Protein AF-A0A9N7P058-F1 (afdb_monomer)

Solvent-accessible surface area (backbone atoms only — not comparable to full-atom values): 6011 Å² total; per-residue (Å²): 126,80,41,84,70,47,77,46,80,44,81,54,62,68,90,76,48,92,72,78,61,79,81,57,73,72,91,85,66,90,51,77,52,80,76,46,72,49,65,38,55,86,48,74,62,29,34,37,39,31,28,47,71,29,22,39,37,32,23,32,66,89,74,73,38,79,69,53,70,48,73,53,101,34,46,57,78,48,73,50,64,49,82,83,38,50,37,37,39,32,37,25,51,81,45,32,38,40,41,34,40,51,81

Sequence (103 aa):
MLEAKSLNKAAVPETLFADPSPANLQSTRLAVDITGLTFSSVDPNYIYVQGVDYEVLCGQWKESKKAFSFRGDSNWLGFSKCSDRDILAGWCDSGSIFVADVF

Secondary structure (DSSP, 8-state):
---EEEEEEEEPPGGG-SS--GGGS---S--EEEEEEEE-SS-TTEEEEEEETTEEEEEETTTTEEEEEEE-SS-EEEEEE-SSS-EEEEEETTSEEEEEEE-

Nearest PDB structures (foldseek):
  5naf-assembly3_C  TM=8.277E-01  e=1.021E-02  Mus musculus
  5naf-assembly4_D  TM=8.314E-01  e=1.424E-02  Mus musculus
  7mq9-assembly1_LJ  TM=8.184E-01  e=1.275E-02  Homo sapiens
  8wc6-assembly1_B  TM=8.743E-01  e=3.091E-02  Homo sapiens
  2w18-assembly1_A  TM=6.587E-01  e=1.921E-01  Homo sapiens

Structure (mmCIF, N/CA/C/O backbone):
data_AF-A0A9N7P058-F1
#
_entry.id   AF-A0A9N7P058-F1
#
loop_
_atom_site.group_PDB
_atom_site.id
_atom_site.type_symbol
_atom_site.label_atom_id
_atom_site.label_alt_id
_atom_site.label_comp_id
_atom_site.label_asym_id
_atom_site.label_entity_id
_atom_site.label_seq_id
_atom_site.pdbx_PDB_ins_code
_atom_site.Cartn_x
_atom_site.Cartn_y
_atom_site.Cartn_z
_atom_site.occupancy
_atom_site.B_iso_or_equiv
_atom_site.auth_seq_id
_atom_site.auth_comp_id
_atom_site.auth_asym_id
_atom_site.auth_atom_id
_atom_site.pdbx_PDB_model_num
ATOM 1 N N . MET A 1 1 ? -8.012 -4.553 15.843 1.00 75.75 1 MET A N 1
ATOM 2 C CA . MET A 1 1 ? -7.172 -3.381 15.523 1.00 75.75 1 MET A CA 1
ATOM 3 C C . MET A 1 1 ? -6.487 -3.739 14.226 1.00 75.75 1 MET A C 1
ATOM 5 O O . MET A 1 1 ? -5.992 -4.854 14.182 1.00 75.75 1 MET A O 1
ATOM 9 N N . LEU A 1 2 ? -6.539 -2.890 13.190 1.00 90.31 2 LEU A N 1
ATOM 10 C CA . LEU A 1 2 ? -5.802 -3.206 11.963 1.00 90.31 2 LEU A CA 1
ATOM 11 C C . LEU A 1 2 ? -4.307 -3.169 12.240 1.00 90.31 2 LEU A C 1
ATOM 13 O O . LEU A 1 2 ? -3.814 -2.209 12.844 1.00 90.31 2 LEU A O 1
ATOM 17 N N . GLU A 1 3 ? -3.596 -4.168 11.744 1.00 93.00 3 GLU A N 1
ATOM 18 C CA . GLU A 1 3 ? -2.168 -4.321 11.978 1.00 93.00 3 GLU A CA 1
ATOM 19 C C . GLU A 1 3 ? -1.448 -4.805 10.713 1.00 93.00 3 GLU A C 1
ATOM 21 O O . GLU A 1 3 ? -1.949 -5.598 9.914 1.00 93.00 3 GLU A O 1
ATOM 26 N N . ALA A 1 4 ? -0.236 -4.292 10.503 1.00 95.19 4 ALA A N 1
ATOM 27 C CA . ALA A 1 4 ? 0.588 -4.673 9.366 1.00 95.19 4 ALA A CA 1
ATOM 28 C C . ALA A 1 4 ? 1.078 -6.118 9.523 1.00 95.19 4 ALA A C 1
ATOM 30 O O . ALA A 1 4 ? 1.759 -6.441 10.496 1.00 95.19 4 ALA A O 1
ATOM 31 N N . LYS A 1 5 ? 0.789 -6.977 8.539 1.00 96.06 5 LYS A N 1
ATOM 32 C CA . LYS A 1 5 ? 1.234 -8.376 8.541 1.00 96.06 5 LYS A CA 1
ATOM 33 C C . LYS A 1 5 ? 2.577 -8.556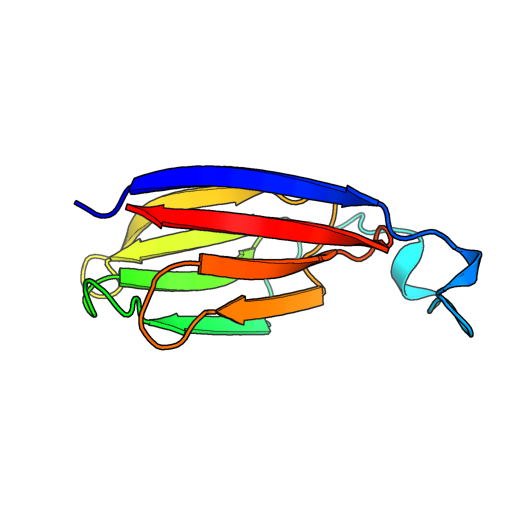 7.855 1.00 96.06 5 LYS A C 1
ATOM 35 O O . LYS A 1 5 ? 3.475 -9.194 8.394 1.00 96.06 5 LYS A O 1
ATOM 40 N N . SER A 1 6 ? 2.696 -8.059 6.626 1.00 96.44 6 SER A N 1
ATOM 41 C CA . SER A 1 6 ? 3.912 -8.224 5.827 1.00 96.44 6 SER A CA 1
ATOM 42 C C . SER A 1 6 ? 4.030 -7.163 4.745 1.00 96.44 6 SER A C 1
ATOM 44 O O . SER A 1 6 ? 3.030 -6.589 4.319 1.00 96.44 6 SER A O 1
ATOM 46 N N . LEU A 1 7 ? 5.263 -6.940 4.293 1.00 96.88 7 LEU A N 1
ATOM 47 C CA . LEU A 1 7 ? 5.591 -6.131 3.129 1.00 96.88 7 LEU A CA 1
ATOM 48 C C . LEU A 1 7 ? 6.606 -6.905 2.290 1.00 96.88 7 LEU A C 1
ATOM 50 O O . LEU A 1 7 ? 7.735 -7.131 2.721 1.00 96.88 7 LEU A O 1
ATOM 54 N N . ASN A 1 8 ? 6.190 -7.326 1.103 1.00 97.38 8 ASN A N 1
ATOM 55 C CA . ASN A 1 8 ? 6.998 -8.136 0.204 1.00 97.38 8 ASN A CA 1
ATOM 56 C C . ASN A 1 8 ? 7.444 -7.281 -0.973 1.00 97.38 8 ASN A C 1
ATOM 58 O O . ASN A 1 8 ? 6.618 -6.617 -1.594 1.00 97.38 8 ASN A O 1
ATOM 62 N N . LYS A 1 9 ? 8.739 -7.312 -1.280 1.00 96.06 9 LYS A N 1
ATOM 63 C CA . LYS A 1 9 ? 9.347 -6.569 -2.384 1.00 96.06 9 LYS A CA 1
ATOM 64 C C . LYS A 1 9 ? 9.692 -7.514 -3.530 1.00 96.06 9 LYS A C 1
ATOM 66 O O . LYS A 1 9 ? 10.259 -8.579 -3.295 1.00 96.06 9 LYS A O 1
ATOM 71 N N . ALA A 1 10 ? 9.445 -7.082 -4.758 1.00 94.31 10 ALA A N 1
ATOM 72 C CA . ALA A 1 10 ? 9.964 -7.696 -5.972 1.00 94.31 10 ALA A CA 1
ATOM 73 C C . ALA A 1 10 ? 10.621 -6.619 -6.843 1.00 94.31 10 ALA A C 1
ATOM 75 O O . ALA A 1 10 ? 10.007 -5.596 -7.135 1.00 94.31 10 ALA A O 1
ATOM 76 N N . ALA A 1 11 ? 11.866 -6.844 -7.262 1.00 88.88 11 ALA A N 1
ATOM 77 C CA . ALA A 1 11 ? 12.494 -6.006 -8.277 1.00 88.88 11 ALA A CA 1
ATOM 78 C C . ALA A 1 11 ? 11.971 -6.421 -9.657 1.00 88.88 11 ALA A C 1
ATOM 80 O O . ALA A 1 11 ? 11.983 -7.609 -9.990 1.00 88.88 11 ALA A O 1
ATOM 81 N N . VAL A 1 12 ? 11.514 -5.458 -10.451 1.00 85.38 12 VAL A N 1
ATOM 82 C CA . VAL A 1 12 ? 11.120 -5.710 -11.838 1.00 85.38 12 VAL A CA 1
ATOM 83 C C . VAL A 1 12 ? 12.357 -5.536 -12.725 1.00 85.38 12 VAL A C 1
ATOM 85 O O . VAL A 1 12 ? 13.025 -4.508 -12.625 1.00 85.38 12 VAL A O 1
ATOM 88 N N . PRO A 1 13 ? 12.700 -6.522 -13.575 1.00 84.25 13 PRO A N 1
ATOM 89 C CA . PRO A 1 13 ? 13.812 -6.398 -14.511 1.00 84.25 13 PRO A CA 1
ATOM 90 C C . PRO A 1 13 ? 13.692 -5.167 -15.411 1.00 84.25 13 PRO A C 1
ATOM 92 O O . PRO A 1 13 ? 12.627 -4.918 -15.974 1.00 84.25 13 PRO A O 1
ATOM 95 N N . GLU A 1 14 ? 14.807 -4.467 -15.632 1.00 76.94 14 GLU A N 1
ATOM 96 C CA . GLU A 1 14 ? 14.837 -3.281 -16.500 1.00 76.94 14 GLU A CA 1
ATOM 97 C C . GLU A 1 14 ? 14.370 -3.570 -17.930 1.00 76.94 14 GLU A C 1
ATOM 99 O O . GLU A 1 14 ? 13.769 -2.721 -18.577 1.00 76.94 14 GLU A O 1
ATOM 104 N N . THR A 1 15 ? 14.563 -4.804 -18.400 1.00 81.25 15 THR A N 1
ATOM 105 C CA . THR A 1 15 ? 14.101 -5.276 -19.712 1.00 81.25 15 THR A CA 1
ATOM 106 C C . THR A 1 15 ? 12.581 -5.254 -19.883 1.00 81.25 15 THR A C 1
ATOM 108 O O . THR A 1 15 ? 12.104 -5.332 -21.012 1.00 81.25 15 THR A O 1
ATOM 111 N N . LEU A 1 16 ? 11.815 -5.165 -18.790 1.00 78.75 16 LEU A N 1
ATOM 112 C CA . LEU A 1 16 ? 10.360 -5.014 -18.821 1.00 78.75 16 LEU A CA 1
ATOM 113 C C . LEU A 1 16 ? 9.915 -3.541 -18.867 1.00 78.75 16 LEU A C 1
ATOM 115 O O . LEU A 1 16 ? 8.728 -3.282 -19.065 1.00 78.75 16 LEU A O 1
ATOM 119 N N . PHE A 1 17 ? 10.833 -2.578 -18.727 1.00 72.62 17 PHE A N 1
ATOM 120 C CA . PHE A 1 17 ? 10.553 -1.152 -18.888 1.00 72.62 17 PHE A CA 1
ATOM 121 C C . PHE A 1 17 ? 10.960 -0.709 -20.296 1.00 72.62 17 PHE A C 1
ATOM 123 O O . PHE A 1 17 ? 12.137 -0.526 -20.584 1.00 72.62 17 PHE A O 1
ATOM 130 N N . ALA A 1 18 ? 9.978 -0.539 -21.185 1.00 62.28 18 ALA A N 1
ATOM 131 C CA . ALA A 1 18 ? 10.244 -0.124 -22.564 1.00 62.28 18 ALA A CA 1
ATOM 132 C C . ALA A 1 18 ? 10.846 1.294 -22.656 1.00 62.28 18 ALA A C 1
ATOM 134 O O . ALA A 1 18 ? 11.649 1.536 -23.547 1.00 62.28 18 ALA A O 1
ATOM 135 N N . ASP A 1 19 ? 10.510 2.183 -21.710 1.00 66.25 19 ASP A N 1
ATOM 136 C CA . ASP A 1 19 ? 10.973 3.576 -21.644 1.00 66.25 19 ASP A CA 1
ATOM 137 C C . ASP A 1 19 ? 10.977 4.072 -20.177 1.00 66.25 19 ASP A C 1
ATOM 139 O O . ASP A 1 19 ? 9.993 4.665 -19.716 1.00 66.25 19 ASP A O 1
ATOM 143 N N . PRO A 1 20 ? 12.026 3.807 -19.374 1.00 59.28 20 PRO A N 1
ATOM 144 C CA . PRO A 1 20 ? 12.063 4.2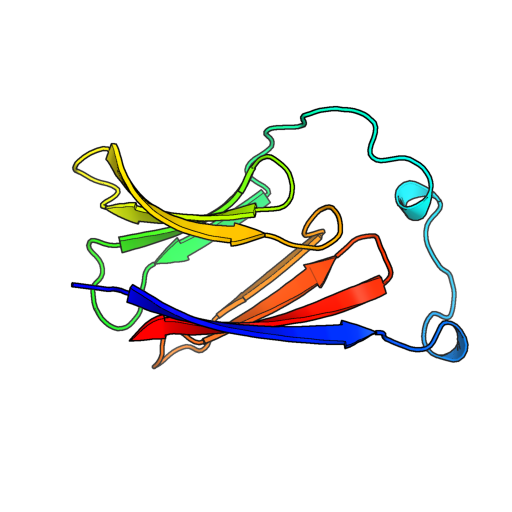72 -17.990 1.00 59.28 20 PRO A CA 1
ATOM 145 C C . PRO A 1 20 ? 12.092 5.808 -17.949 1.00 59.28 20 PRO A C 1
ATOM 147 O O . PRO A 1 20 ? 12.940 6.452 -18.567 1.00 59.28 20 PRO A O 1
ATOM 150 N N . SER A 1 21 ? 11.149 6.418 -17.225 1.00 52.03 21 SER A N 1
ATOM 151 C CA . SER A 1 21 ? 11.064 7.881 -17.164 1.00 52.03 21 SER A CA 1
ATOM 152 C C . SER A 1 21 ? 12.268 8.495 -16.421 1.00 52.03 21 SER A C 1
ATOM 154 O O . SER A 1 21 ? 12.737 7.910 -15.442 1.00 52.03 21 SER A O 1
ATOM 156 N N . PRO A 1 22 ? 12.726 9.712 -16.783 1.00 50.72 22 PRO A N 1
ATOM 157 C CA . PRO A 1 22 ? 13.800 10.418 -16.072 1.00 50.72 22 PRO A CA 1
ATOM 158 C C . PRO A 1 22 ? 13.508 10.718 -14.591 1.00 50.72 22 PRO A C 1
ATOM 160 O O . PRO A 1 22 ? 14.427 11.042 -13.842 1.00 50.72 22 PRO A O 1
ATOM 163 N N . ALA A 1 23 ? 12.247 10.603 -14.148 1.00 53.16 23 ALA A N 1
ATOM 164 C CA . ALA A 1 23 ? 11.844 10.791 -12.751 1.00 53.16 23 ALA A CA 1
ATOM 165 C C . ALA A 1 23 ? 12.432 9.731 -11.792 1.00 53.16 23 ALA A C 1
ATOM 167 O O . ALA A 1 23 ? 12.341 9.888 -10.581 1.00 53.16 23 ALA A O 1
ATOM 168 N N . ASN A 1 24 ? 13.082 8.698 -12.334 1.00 52.22 24 ASN A N 1
ATOM 169 C CA . ASN A 1 24 ? 13.772 7.631 -11.609 1.00 52.22 24 ASN A CA 1
ATOM 170 C C . ASN A 1 24 ? 15.100 8.081 -10.949 1.00 52.22 24 ASN A C 1
ATOM 172 O O . ASN A 1 24 ? 15.718 7.329 -10.205 1.00 52.22 24 ASN A O 1
ATOM 176 N N . LEU A 1 25 ? 15.599 9.291 -11.244 1.00 47.84 25 LEU A N 1
ATOM 177 C CA . LEU A 1 25 ? 17.019 9.591 -11.019 1.00 47.84 25 LEU A CA 1
ATOM 178 C C . LEU A 1 25 ? 17.395 10.317 -9.725 1.00 47.84 25 LEU A C 1
ATOM 180 O O . LEU A 1 25 ? 18.533 10.136 -9.309 1.00 47.84 25 LEU A O 1
ATOM 184 N N . GLN A 1 26 ? 16.525 11.079 -9.050 1.00 51.97 26 GLN A N 1
ATOM 185 C CA . GLN A 1 26 ? 16.859 11.667 -7.737 1.00 51.97 26 GLN A CA 1
ATOM 186 C C . GLN A 1 26 ? 15.616 12.065 -6.930 1.00 51.97 26 GLN A C 1
ATOM 188 O O . GLN A 1 26 ? 15.157 13.205 -7.009 1.00 51.97 26 GLN A O 1
ATOM 193 N N . SER A 1 27 ? 15.129 11.182 -6.055 1.00 52.22 27 SER A N 1
ATOM 194 C CA . SER A 1 27 ? 14.282 11.629 -4.946 1.00 52.22 27 SER A CA 1
ATOM 195 C C . SER A 1 27 ? 15.155 12.181 -3.816 1.00 52.22 27 SER A C 1
ATOM 197 O O . SER A 1 27 ? 15.566 11.468 -2.905 1.00 52.22 27 SER A O 1
ATOM 199 N N . THR A 1 28 ? 15.510 13.463 -3.897 1.00 51.41 28 THR A N 1
ATOM 200 C CA . THR A 1 28 ? 16.326 14.158 -2.878 1.00 51.41 28 THR A CA 1
ATOM 201 C C . THR A 1 28 ? 15.526 15.129 -2.010 1.00 51.41 28 THR A C 1
ATOM 203 O O . THR A 1 28 ? 16.103 15.840 -1.187 1.00 51.41 28 THR A O 1
ATOM 206 N N . ARG A 1 29 ? 14.193 15.159 -2.131 1.00 52.91 29 ARG A N 1
ATOM 207 C CA . ARG A 1 29 ? 13.330 15.976 -1.269 1.00 52.91 29 ARG A CA 1
ATOM 208 C C . ARG A 1 29 ? 12.309 15.116 -0.542 1.00 52.91 29 ARG A C 1
ATOM 210 O O . ARG A 1 29 ? 11.627 14.314 -1.164 1.00 52.91 29 ARG A O 1
ATOM 217 N N . LEU A 1 30 ? 12.171 15.379 0.760 1.00 53.94 30 LEU A N 1
ATOM 218 C CA . LEU A 1 30 ? 10.981 15.070 1.550 1.00 53.94 30 LEU A CA 1
ATOM 219 C C . LEU A 1 30 ? 9.787 15.762 0.873 1.00 53.94 30 LEU A C 1
ATOM 221 O O . LEU A 1 30 ? 9.514 16.935 1.130 1.00 53.94 30 LEU A O 1
ATOM 225 N N . ALA A 1 31 ? 9.152 15.080 -0.074 1.00 58.56 31 ALA A N 1
ATOM 226 C CA . ALA A 1 31 ? 7.938 15.537 -0.723 1.00 58.56 31 ALA A CA 1
ATOM 227 C C . ALA A 1 31 ? 6.756 14.891 0.001 1.00 58.56 31 ALA A C 1
ATOM 229 O O . ALA A 1 31 ? 6.698 13.672 0.169 1.00 58.56 31 ALA A O 1
ATOM 230 N N . VAL A 1 32 ? 5.845 15.733 0.476 1.00 65.38 32 VAL A N 1
ATOM 231 C CA . VAL A 1 32 ? 4.574 15.309 1.057 1.00 65.38 32 VAL A CA 1
ATOM 232 C C . VAL A 1 32 ? 3.498 15.776 0.094 1.00 65.38 32 VAL A C 1
ATOM 234 O O . VAL A 1 32 ? 2.940 16.855 0.261 1.00 65.38 32 VAL A O 1
ATOM 237 N N . ASP A 1 33 ? 3.262 14.971 -0.934 1.00 80.31 33 ASP A N 1
ATOM 238 C CA . ASP A 1 33 ? 2.171 15.162 -1.882 1.00 80.31 33 ASP A CA 1
ATOM 239 C C . ASP A 1 33 ? 1.302 13.915 -1.823 1.00 80.31 33 ASP A C 1
ATOM 241 O O . ASP A 1 33 ? 1.714 12.836 -2.246 1.00 80.31 33 ASP A O 1
ATOM 245 N N . ILE A 1 34 ? 0.094 14.054 -1.275 1.00 86.88 34 ILE A N 1
ATOM 246 C CA . ILE A 1 34 ? -0.844 12.935 -1.186 1.00 86.88 34 ILE A CA 1
ATOM 247 C C . ILE A 1 34 ? -1.328 12.604 -2.598 1.00 86.88 34 ILE A C 1
ATOM 249 O O . ILE A 1 34 ? -2.097 13.356 -3.195 1.00 86.88 34 ILE A O 1
ATOM 253 N N . THR A 1 35 ? -0.883 11.467 -3.124 1.00 87.50 35 THR A N 1
ATOM 254 C CA . THR A 1 35 ? -1.158 11.027 -4.503 1.00 87.50 35 THR A CA 1
ATOM 255 C C . THR A 1 35 ? -2.187 9.907 -4.586 1.00 87.50 35 THR A C 1
ATOM 257 O O . THR A 1 35 ? -2.733 9.652 -5.658 1.00 87.50 35 THR A O 1
ATOM 260 N N . GLY A 1 36 ? -2.494 9.252 -3.467 1.00 90.69 36 GLY A N 1
ATOM 261 C CA . GLY A 1 36 ? -3.441 8.147 -3.435 1.00 90.69 36 GLY A CA 1
ATOM 262 C C . GLY A 1 36 ? -4.018 7.924 -2.048 1.00 90.69 36 GLY A C 1
ATOM 263 O O . GLY A 1 36 ? -3.332 8.085 -1.039 1.00 90.69 36 GLY A O 1
ATOM 264 N N . LEU A 1 37 ? -5.289 7.536 -2.001 1.00 95.12 37 LEU A N 1
ATOM 265 C CA . LEU A 1 37 ? -5.979 7.190 -0.767 1.00 95.12 37 LEU A CA 1
ATOM 266 C C . LEU A 1 37 ? -7.048 6.128 -1.008 1.00 95.12 37 LEU A C 1
ATOM 268 O O . LEU A 1 37 ? -7.706 6.120 -2.047 1.00 95.12 37 LEU A O 1
ATOM 272 N N . THR A 1 38 ? -7.228 5.227 -0.046 1.00 96.38 38 THR A N 1
ATOM 273 C CA . THR A 1 38 ? -8.313 4.239 -0.076 1.00 96.38 38 THR A CA 1
ATOM 274 C C . THR A 1 38 ? -8.698 3.815 1.336 1.00 96.38 38 THR A C 1
ATOM 276 O O . THR A 1 38 ? -7.844 3.737 2.220 1.00 96.38 38 THR A O 1
ATOM 279 N N . PHE A 1 39 ? -9.983 3.559 1.568 1.00 96.88 39 PHE A N 1
ATOM 280 C CA . PHE A 1 39 ? -10.466 3.061 2.856 1.00 96.88 39 PHE A CA 1
ATOM 281 C C . PHE A 1 39 ? -10.164 1.577 3.013 1.00 96.88 39 PHE A C 1
ATOM 283 O O . PHE A 1 39 ? -10.186 0.836 2.032 1.00 96.88 39 PHE A O 1
ATOM 290 N N . SER A 1 40 ? -9.937 1.140 4.248 1.00 96.12 40 SER A N 1
ATOM 291 C CA . SER A 1 40 ? -9.899 -0.285 4.578 1.00 96.12 40 SER A CA 1
ATOM 292 C C . SER A 1 40 ? -11.227 -0.970 4.239 1.00 96.12 40 SER A C 1
ATOM 294 O O . SER A 1 40 ? -12.308 -0.424 4.469 1.00 96.12 40 SER A O 1
ATOM 296 N N . SER A 1 41 ? -11.128 -2.175 3.670 1.00 95.25 41 SER A N 1
ATOM 297 C CA . SER A 1 41 ? -12.286 -3.038 3.400 1.00 95.25 41 SER A CA 1
ATOM 298 C C . SER A 1 41 ? -12.758 -3.769 4.656 1.00 95.25 41 SER A C 1
ATOM 300 O O . SER A 1 41 ? -13.911 -4.189 4.708 1.00 95.25 41 SER A O 1
ATOM 302 N N . VAL A 1 42 ? -11.880 -3.928 5.652 1.00 93.44 42 VAL A N 1
ATOM 303 C CA . VAL A 1 42 ? -12.178 -4.615 6.916 1.00 93.44 42 VAL A CA 1
ATOM 304 C C . VAL A 1 42 ? -12.777 -3.653 7.951 1.00 93.44 42 VAL A C 1
ATOM 306 O O . VAL A 1 42 ? -13.745 -4.007 8.620 1.00 93.44 42 VAL A O 1
ATOM 309 N N . ASP A 1 43 ? -12.247 -2.431 8.066 1.00 94.25 43 ASP A N 1
ATOM 310 C CA . ASP A 1 43 ? -12.732 -1.392 8.985 1.00 94.25 43 ASP A CA 1
ATOM 311 C C . ASP A 1 43 ? -12.649 0.013 8.345 1.00 94.25 43 ASP A C 1
ATOM 313 O O . ASP A 1 43 ? -11.578 0.628 8.320 1.00 94.25 43 ASP A O 1
ATOM 317 N N . PRO A 1 44 ? -13.781 0.595 7.901 1.00 94.88 44 PRO A N 1
ATOM 318 C CA . PRO A 1 44 ? -13.827 1.920 7.270 1.00 94.88 44 PRO A CA 1
ATOM 319 C C . PRO A 1 44 ? -13.379 3.100 8.154 1.00 94.88 44 PRO A C 1
ATOM 321 O O . PRO A 1 44 ? -13.308 4.239 7.679 1.00 94.88 44 PRO A O 1
ATOM 324 N N . ASN A 1 45 ? -13.091 2.880 9.443 1.00 95.88 45 ASN A N 1
ATOM 325 C CA . ASN A 1 45 ? -12.446 3.896 10.277 1.00 95.88 45 ASN A CA 1
ATOM 326 C C . ASN A 1 45 ? -10.965 4.089 9.926 1.00 95.88 45 ASN A C 1
ATOM 328 O O . ASN A 1 45 ? -10.392 5.107 10.315 1.00 95.88 45 ASN A O 1
ATOM 332 N N . TYR A 1 46 ? -10.361 3.161 9.180 1.00 97.31 46 TYR A N 1
ATOM 333 C CA . TYR A 1 46 ? -8.979 3.236 8.722 1.00 97.31 46 TYR A CA 1
ATOM 334 C C . TYR A 1 46 ? -8.890 3.673 7.257 1.00 97.31 46 TYR A C 1
ATOM 336 O O . TYR A 1 46 ? -9.682 3.262 6.405 1.00 97.31 46 TYR A O 1
ATOM 344 N N . ILE A 1 47 ? -7.891 4.503 6.963 1.00 97.06 47 ILE A N 1
ATOM 345 C CA . ILE A 1 47 ? -7.551 4.949 5.611 1.00 97.06 47 ILE A CA 1
ATOM 346 C C . ILE A 1 47 ? -6.076 4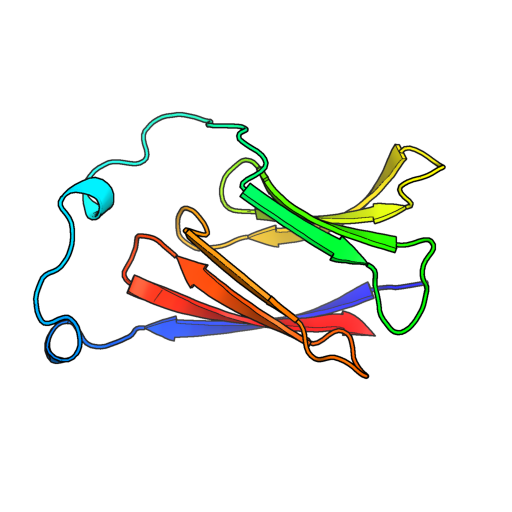.674 5.330 1.00 97.06 47 ILE A C 1
ATOM 348 O O . ILE A 1 47 ? -5.224 4.872 6.200 1.00 97.06 47 ILE A O 1
ATOM 352 N N . TYR A 1 48 ? -5.788 4.245 4.105 1.00 96.75 48 TYR A N 1
ATOM 353 C CA . TYR A 1 48 ? -4.439 4.177 3.563 1.00 96.75 48 TYR A CA 1
ATOM 354 C C . TYR A 1 48 ? -4.146 5.438 2.763 1.00 96.75 48 TYR A C 1
ATOM 356 O O . TYR A 1 48 ? -4.984 5.857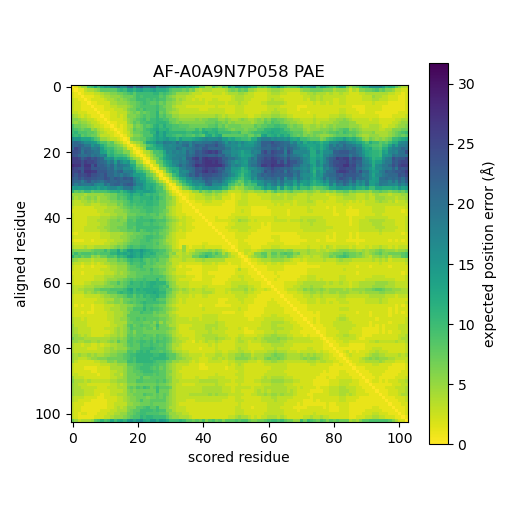 1.966 1.00 96.75 48 TYR A O 1
ATOM 364 N N . VAL A 1 49 ? -2.966 6.023 2.957 1.00 95.00 49 VAL A N 1
ATOM 365 C CA . VAL A 1 49 ? -2.545 7.272 2.313 1.00 95.00 49 VAL A CA 1
ATOM 366 C C . VAL A 1 49 ? -1.151 7.090 1.723 1.00 95.00 49 VAL A C 1
ATOM 368 O O . VAL A 1 49 ? -0.205 6.795 2.450 1.00 95.00 49 VAL A O 1
ATOM 371 N N . GLN A 1 50 ? -1.029 7.269 0.410 1.00 92.38 50 GLN A N 1
ATOM 372 C CA . GLN A 1 50 ? 0.230 7.273 -0.335 1.00 92.38 50 GLN A CA 1
ATOM 373 C C . GLN A 1 50 ? 0.761 8.701 -0.467 1.00 92.38 50 GLN A C 1
ATOM 375 O O . GLN A 1 50 ? -0.015 9.642 -0.636 1.00 92.38 50 GLN A O 1
ATOM 380 N N . GLY A 1 51 ? 2.088 8.829 -0.486 1.00 80.12 51 GLY A N 1
ATOM 381 C CA . GLY A 1 51 ? 2.762 10.065 -0.890 1.00 80.12 51 GLY A CA 1
ATOM 382 C C . GLY A 1 51 ? 3.357 10.838 0.280 1.00 80.12 51 GLY A C 1
ATOM 383 O O . GLY A 1 51 ? 3.449 12.063 0.249 1.00 80.12 51 GLY A O 1
ATOM 384 N N . VAL A 1 52 ? 3.747 10.116 1.333 1.00 82.31 52 VAL A N 1
ATOM 385 C CA . VAL A 1 52 ? 4.372 10.689 2.525 1.00 82.31 52 VAL A CA 1
ATOM 386 C C . VAL A 1 52 ? 5.735 10.032 2.726 1.00 82.31 52 VAL A C 1
ATOM 388 O O . VAL A 1 52 ? 5.793 8.926 3.243 1.00 82.31 52 VAL A O 1
ATOM 391 N N . ASP A 1 53 ? 6.823 10.682 2.297 1.00 83.06 53 ASP A N 1
ATOM 392 C CA . ASP A 1 53 ? 8.216 10.251 2.559 1.00 83.06 53 ASP A CA 1
ATOM 393 C C . ASP A 1 53 ? 8.499 8.753 2.292 1.00 83.06 53 ASP A C 1
ATOM 395 O O . ASP A 1 53 ? 8.902 7.997 3.179 1.00 83.06 53 ASP A O 1
ATOM 399 N N . TYR A 1 54 ? 8.249 8.297 1.059 1.00 87.81 54 TYR A N 1
ATOM 400 C CA . TYR A 1 54 ? 8.398 6.885 0.660 1.00 87.81 54 TYR A CA 1
ATOM 401 C C . TYR A 1 54 ? 7.447 5.910 1.367 1.00 87.81 54 TYR A C 1
ATOM 403 O O . TYR A 1 54 ? 7.619 4.694 1.255 1.00 87.81 54 TYR A O 1
ATOM 411 N N . GLU A 1 55 ? 6.435 6.402 2.082 1.00 91.75 55 GLU A N 1
ATOM 412 C CA . GLU A 1 55 ? 5.496 5.568 2.823 1.00 91.75 55 GLU A CA 1
ATOM 413 C C . GLU A 1 55 ? 4.100 5.515 2.195 1.00 91.75 55 GLU A C 1
ATOM 415 O O . GLU A 1 55 ? 3.588 6.479 1.610 1.00 91.75 55 GLU A O 1
ATOM 420 N N . VAL A 1 56 ? 3.450 4.373 2.424 1.00 94.88 56 VAL A N 1
ATOM 421 C CA . VAL A 1 56 ? 1.994 4.271 2.510 1.00 94.88 56 VAL A CA 1
ATOM 422 C C . VAL A 1 56 ? 1.627 4.187 3.989 1.00 94.88 56 VAL A C 1
ATOM 424 O O . VAL A 1 56 ? 1.960 3.218 4.675 1.00 94.88 56 VAL A O 1
ATOM 427 N N . LEU A 1 57 ? 0.967 5.222 4.499 1.00 95.12 57 LEU A N 1
ATOM 428 C CA . LEU A 1 57 ? 0.499 5.303 5.880 1.00 95.12 57 LEU A CA 1
ATOM 429 C C . LEU A 1 57 ? -0.853 4.609 6.027 1.00 95.12 57 LEU A C 1
ATOM 431 O O . LEU A 1 57 ? -1.690 4.714 5.138 1.00 95.12 57 LEU A O 1
ATOM 435 N N . CYS A 1 58 ? -1.100 3.990 7.178 1.00 96.56 58 CYS A N 1
ATOM 436 C CA . CYS A 1 58 ? -2.431 3.582 7.615 1.00 96.56 58 CYS A CA 1
ATOM 437 C C . CYS A 1 58 ? -2.753 4.233 8.961 1.00 96.56 58 CYS A C 1
ATOM 439 O O . CYS A 1 58 ? -1.914 4.256 9.869 1.00 96.56 58 CYS A O 1
ATOM 441 N N . GLY A 1 59 ? -3.969 4.748 9.118 1.00 96.44 59 GLY A N 1
ATOM 442 C CA . GLY A 1 59 ? -4.405 5.346 10.375 1.00 96.44 59 GLY A CA 1
ATOM 443 C C . GLY A 1 59 ? -5.905 5.570 10.454 1.00 96.44 59 GLY A C 1
ATOM 444 O O . GLY A 1 59 ? -6.616 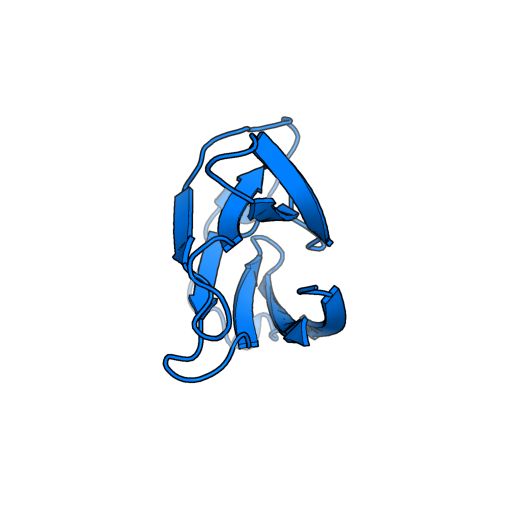5.507 9.451 1.00 96.44 59 GLY A O 1
ATOM 445 N N . GLN A 1 60 ? -6.375 5.847 11.666 1.00 96.62 60 GLN A N 1
ATOM 446 C CA . GLN A 1 60 ? -7.755 6.230 11.919 1.00 96.62 60 GLN A CA 1
ATOM 447 C C . GLN A 1 60 ? -7.964 7.681 11.498 1.00 96.62 60 GLN A C 1
ATOM 449 O O . GLN A 1 60 ? -7.395 8.599 12.094 1.00 96.62 60 GLN A O 1
ATOM 454 N N . TRP A 1 61 ? -8.787 7.893 10.473 1.00 94.50 61 TRP A N 1
ATOM 455 C CA . TRP A 1 61 ? -8.914 9.209 9.840 1.00 94.50 61 TRP A CA 1
ATOM 456 C C . TRP A 1 61 ? -9.685 10.220 10.694 1.00 94.50 61 TRP A C 1
ATOM 458 O O . TRP A 1 61 ? -9.378 11.406 10.655 1.00 94.50 61 TRP A O 1
ATOM 468 N N . LYS A 1 62 ? -10.655 9.766 11.500 1.00 94.69 62 LYS A N 1
ATOM 469 C CA . LYS A 1 62 ? -11.424 10.641 12.406 1.00 94.69 62 LYS A CA 1
ATOM 470 C C . LYS A 1 62 ? -10.626 11.078 13.630 1.00 94.69 62 LYS A C 1
ATOM 472 O O . LYS A 1 62 ? -10.791 12.195 14.104 1.00 94.69 62 LYS A O 1
ATOM 477 N N . GLU A 1 63 ? -9.792 10.182 14.148 1.00 95.00 63 GLU A N 1
ATOM 478 C CA . GLU A 1 63 ? -8.994 10.411 15.359 1.00 95.00 63 GLU A CA 1
ATOM 479 C C . GLU A 1 63 ? -7.616 11.007 15.045 1.00 95.00 63 GLU A C 1
ATOM 481 O O . GLU A 1 63 ? -6.848 11.293 15.961 1.00 95.00 63 GLU A O 1
ATOM 486 N N . SER A 1 64 ? -7.286 11.186 13.760 1.00 93.19 64 SER A N 1
ATOM 487 C CA . SER A 1 64 ? -5.966 11.631 13.296 1.00 93.19 64 SER A CA 1
ATOM 488 C C . SER A 1 64 ? -4.822 10.800 13.891 1.00 93.19 64 SER A C 1
ATOM 490 O O . SER A 1 64 ? -3.754 11.318 14.221 1.00 93.19 64 SER A O 1
ATOM 492 N N . LYS A 1 65 ? -5.047 9.490 14.048 1.00 95.38 65 LYS A N 1
ATOM 493 C CA . LYS A 1 65 ? -4.131 8.577 14.737 1.00 95.38 65 LYS A CA 1
ATOM 494 C C . LYS A 1 65 ? -3.493 7.608 13.749 1.00 95.38 65 LYS A C 1
ATOM 496 O O . LYS A 1 65 ? -4.170 6.740 13.198 1.00 95.38 65 LYS A O 1
ATOM 501 N N . LYS A 1 66 ? -2.176 7.724 13.551 1.00 94.00 66 LYS A N 1
ATOM 502 C CA . LYS A 1 66 ? -1.393 6.746 12.776 1.00 94.00 66 LYS A CA 1
ATOM 503 C C . LYS A 1 66 ? -1.449 5.382 13.470 1.00 94.00 66 LYS A C 1
ATOM 505 O O . LYS A 1 66 ? -1.267 5.296 14.683 1.00 94.00 66 LYS A O 1
ATOM 510 N N . ALA A 1 67 ? -1.686 4.334 12.687 1.00 95.69 67 ALA A N 1
ATOM 511 C CA . ALA A 1 67 ? -1.623 2.947 13.129 1.00 95.6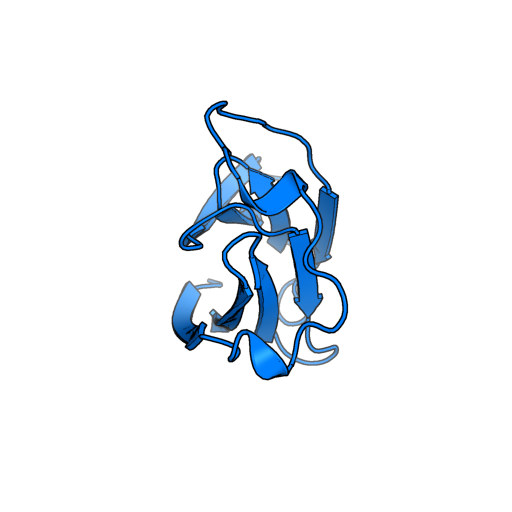9 67 ALA A CA 1
ATOM 512 C C . ALA A 1 67 ? -0.271 2.330 12.751 1.00 95.69 67 ALA A C 1
ATOM 514 O O . ALA A 1 67 ? 0.482 1.909 13.622 1.00 95.69 67 ALA A O 1
ATOM 515 N N . PHE A 1 68 ? 0.074 2.346 11.461 1.00 96.00 68 PHE A N 1
ATOM 516 C CA . PHE A 1 68 ? 1.336 1.815 10.937 1.00 96.00 68 PHE A CA 1
ATOM 517 C C . PHE A 1 68 ? 1.690 2.465 9.591 1.00 96.00 68 PHE A C 1
ATOM 519 O O . PHE A 1 68 ? 0.945 3.298 9.070 1.00 96.00 68 PHE A O 1
ATOM 526 N N . SER A 1 69 ? 2.848 2.118 9.032 1.00 95.38 69 SER A N 1
ATOM 527 C CA . SER A 1 69 ? 3.251 2.515 7.682 1.00 95.38 69 SER A CA 1
ATOM 528 C C . SER A 1 69 ? 4.034 1.418 6.975 1.00 95.38 69 SER A C 1
ATOM 530 O O . SER A 1 69 ? 4.718 0.617 7.612 1.00 95.38 69 SER A O 1
ATOM 532 N N . PHE A 1 70 ? 3.934 1.401 5.649 1.00 95.50 70 PHE A N 1
ATOM 533 C CA . PHE A 1 70 ? 4.759 0.582 4.770 1.00 95.50 70 PHE A CA 1
ATOM 534 C C . PHE A 1 70 ? 5.756 1.472 4.052 1.00 95.50 70 PHE A C 1
ATOM 536 O O . PHE A 1 70 ? 5.357 2.355 3.294 1.00 95.50 70 PHE A O 1
ATOM 543 N N . ARG A 1 71 ? 7.046 1.230 4.279 1.00 93.81 71 ARG A N 1
ATOM 544 C CA . ARG A 1 71 ? 8.116 2.000 3.652 1.00 93.81 71 AR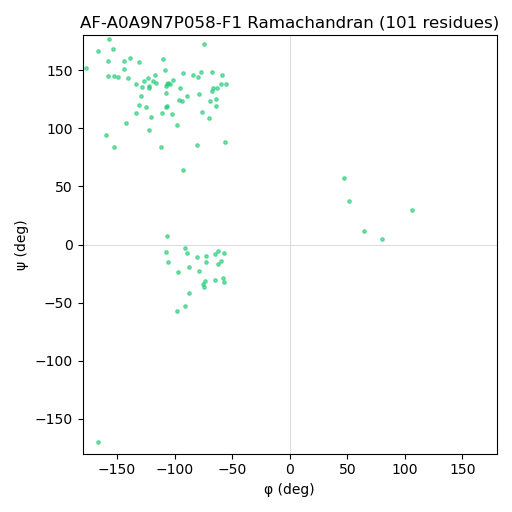G A CA 1
ATOM 545 C C . ARG A 1 71 ? 8.590 1.313 2.378 1.00 93.81 71 ARG A C 1
ATOM 547 O O . ARG A 1 71 ? 8.981 0.148 2.413 1.00 93.81 71 ARG A O 1
ATOM 554 N N . GLY A 1 72 ? 8.539 2.042 1.271 1.00 91.88 72 GLY A N 1
ATOM 555 C CA . GLY A 1 72 ? 9.156 1.639 0.015 1.00 91.88 72 GLY A CA 1
ATOM 556 C C . GLY A 1 72 ? 10.673 1.798 0.076 1.00 91.88 72 GLY A C 1
ATOM 557 O O . GLY A 1 72 ? 11.229 2.356 1.022 1.00 91.88 72 GLY A O 1
ATOM 558 N N . ASP A 1 73 ? 11.358 1.319 -0.955 1.00 91.00 73 ASP A N 1
ATOM 559 C CA . ASP A 1 73 ? 12.778 1.625 -1.153 1.00 91.00 73 ASP A CA 1
ATOM 560 C C . ASP A 1 73 ? 13.005 3.008 -1.789 1.00 91.00 73 ASP A C 1
ATOM 562 O O . ASP A 1 73 ? 14.136 3.483 -1.841 1.00 91.00 73 ASP A O 1
ATOM 566 N N . SER A 1 74 ? 11.924 3.622 -2.273 1.00 87.88 74 SER A N 1
ATOM 567 C CA . SER A 1 74 ? 11.847 4.913 -2.948 1.00 87.88 74 SER A CA 1
ATOM 568 C C . SER A 1 74 ? 10.379 5.380 -3.023 1.00 87.88 74 SER A C 1
ATOM 570 O O . SER A 1 74 ? 9.523 4.793 -2.347 1.00 87.88 74 SER A O 1
ATOM 572 N N . ASN A 1 75 ? 10.039 6.443 -3.772 1.00 86.31 75 ASN A N 1
ATOM 573 C CA . ASN A 1 75 ? 8.665 6.966 -3.746 1.00 86.31 75 ASN A CA 1
ATOM 574 C C . ASN A 1 75 ? 7.706 5.974 -4.357 1.00 86.31 75 ASN A C 1
ATOM 576 O O . ASN A 1 75 ? 7.908 5.515 -5.475 1.00 86.31 75 ASN A O 1
ATOM 580 N N . TRP A 1 76 ? 6.605 5.723 -3.655 1.00 89.00 76 TRP A N 1
ATOM 581 C CA . TRP A 1 76 ? 5.458 5.066 -4.253 1.00 89.00 76 TRP A CA 1
ATOM 582 C C . TRP A 1 76 ? 4.905 5.983 -5.341 1.00 89.00 76 TRP A C 1
ATOM 584 O O . TRP A 1 76 ? 4.482 7.105 -5.055 1.00 89.00 76 TRP A O 1
ATOM 594 N N . LEU A 1 77 ? 4.903 5.498 -6.578 1.00 87.44 77 LEU A N 1
ATOM 595 C CA . LEU A 1 77 ? 4.337 6.197 -7.732 1.00 87.44 77 LEU A CA 1
ATOM 596 C C . LEU A 1 77 ? 2.845 5.895 -7.899 1.00 87.44 77 LEU A C 1
ATOM 598 O O . LEU A 1 77 ? 2.114 6.637 -8.545 1.00 87.44 77 LEU A O 1
ATOM 602 N N . GLY A 1 78 ? 2.374 4.807 -7.297 1.00 89.06 78 GLY A N 1
ATOM 603 C CA . GLY A 1 78 ? 0.974 4.407 -7.285 1.00 89.06 78 GLY A CA 1
ATOM 604 C C . GLY A 1 78 ? 0.773 3.159 -6.439 1.00 89.06 78 GLY A C 1
ATOM 605 O O . GLY A 1 78 ? 1.675 2.325 -6.322 1.00 89.06 78 GLY A O 1
ATOM 606 N N . PHE A 1 79 ? -0.418 3.004 -5.877 1.00 93.06 79 PHE A N 1
ATOM 607 C CA . PHE A 1 79 ? -0.857 1.733 -5.316 1.00 93.06 79 PHE A CA 1
ATOM 608 C C . PHE A 1 79 ? -2.320 1.460 -5.657 1.00 93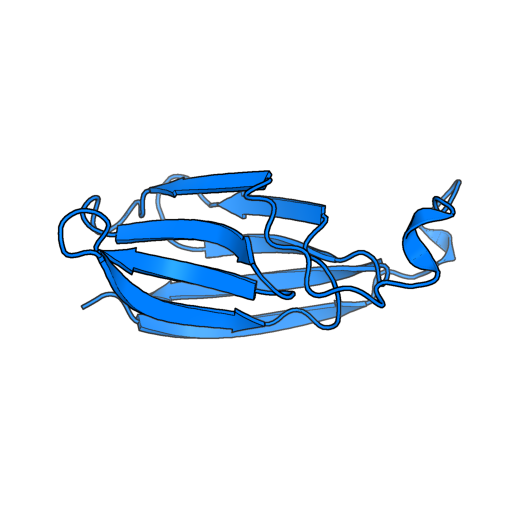.06 79 PHE A C 1
ATOM 610 O O . PHE A 1 79 ? -3.093 2.360 -5.983 1.00 93.06 79 PHE A O 1
ATOM 617 N N . SER A 1 80 ? -2.691 0.193 -5.561 1.00 94.62 80 SER A N 1
ATOM 618 C CA . SER A 1 80 ? -4.062 -0.284 -5.599 1.00 94.62 80 SER A CA 1
ATOM 619 C C . SER A 1 80 ? -4.290 -1.232 -4.429 1.00 94.62 80 SER A C 1
ATOM 621 O O . SER A 1 80 ? -3.346 -1.809 -3.885 1.00 94.62 80 SER A O 1
ATOM 623 N N . LYS A 1 81 ? -5.547 -1.388 -4.024 1.00 95.12 81 LYS A N 1
ATOM 624 C CA . LYS A 1 81 ? -5.941 -2.278 -2.935 1.00 95.12 81 LYS A CA 1
ATOM 625 C C . LYS A 1 81 ? -6.966 -3.283 -3.427 1.00 95.12 81 LYS A C 1
ATOM 627 O O . LYS A 1 81 ? -7.833 -2.954 -4.234 1.00 95.12 81 LYS A O 1
ATOM 632 N N . CYS A 1 82 ? -6.877 -4.504 -2.915 1.00 94.81 82 CYS A N 1
ATOM 633 C CA . CYS A 1 82 ? -7.904 -5.515 -3.110 1.00 94.81 82 CYS A CA 1
ATOM 634 C C . CYS A 1 82 ? -9.267 -5.021 -2.575 1.00 94.81 82 CYS A C 1
ATOM 636 O O . CYS A 1 82 ? -9.340 -4.266 -1.601 1.00 94.81 82 CYS A O 1
ATOM 638 N N . SER A 1 83 ? -10.359 -5.411 -3.234 1.00 89.81 83 SER A N 1
ATOM 639 C CA . SER A 1 83 ? -11.701 -4.881 -2.951 1.00 89.81 83 SER A CA 1
ATOM 640 C C . SER A 1 83 ? -12.317 -5.436 -1.668 1.00 89.81 83 SER A C 1
ATOM 642 O O . SER A 1 83 ? -13.043 -4.726 -0.979 1.00 89.81 83 SER A O 1
ATOM 644 N N . ASP A 1 84 ? -12.038 -6.696 -1.341 1.00 92.44 84 ASP A N 1
ATOM 645 C CA . ASP A 1 84 ? -12.643 -7.428 -0.221 1.00 92.44 84 ASP A CA 1
ATOM 646 C C . ASP A 1 84 ? -11.683 -7.637 0.959 1.00 92.44 84 ASP A C 1
ATOM 648 O O . ASP A 1 84 ? -12.078 -8.134 2.010 1.00 92.44 84 ASP A O 1
ATOM 652 N N . ARG A 1 85 ? -10.416 -7.259 0.782 1.00 94.62 85 ARG A N 1
ATOM 653 C CA . ARG A 1 85 ? -9.324 -7.485 1.725 1.00 94.62 85 ARG A CA 1
ATOM 654 C C . ARG A 1 85 ? -8.371 -6.308 1.727 1.00 94.62 85 ARG A C 1
ATOM 656 O O . ARG A 1 85 ? -8.250 -5.578 0.743 1.00 94.62 85 ARG A O 1
ATOM 663 N N . ASP A 1 86 ? -7.623 -6.174 2.807 1.00 96.06 86 ASP A N 1
ATOM 664 C CA . ASP A 1 86 ? -6.596 -5.148 2.920 1.00 96.06 86 ASP A CA 1
ATOM 665 C C . ASP A 1 86 ? -5.232 -5.672 2.477 1.00 96.06 86 ASP A C 1
ATOM 667 O O . ASP A 1 86 ? -4.270 -5.761 3.230 1.00 96.06 86 ASP A O 1
ATOM 671 N N . ILE A 1 87 ? -5.182 -6.005 1.186 1.00 96.56 87 ILE A N 1
ATOM 672 C CA . ILE A 1 87 ? -3.949 -6.290 0.456 1.00 96.56 87 ILE A CA 1
ATOM 673 C C . ILE A 1 87 ? -3.682 -5.103 -0.458 1.00 96.56 87 ILE A C 1
ATOM 675 O O . ILE A 1 87 ? -4.507 -4.800 -1.325 1.00 96.56 87 ILE A O 1
ATOM 679 N N . LEU A 1 88 ? -2.544 -4.440 -0.272 1.00 95.94 88 LEU A N 1
ATOM 680 C CA . LEU A 1 88 ? -2.122 -3.296 -1.074 1.00 95.94 88 LEU A CA 1
ATOM 681 C C . LEU A 1 88 ? -0.984 -3.726 -1.991 1.00 95.94 88 LEU A C 1
ATOM 683 O O . LEU A 1 88 ? -0.056 -4.392 -1.549 1.00 95.94 88 LEU A O 1
ATOM 687 N N . ALA A 1 89 ? -1.021 -3.318 -3.251 1.00 96.12 89 ALA A N 1
ATOM 688 C CA . ALA A 1 89 ? 0.081 -3.507 -4.180 1.00 96.12 89 ALA A CA 1
ATOM 689 C C . ALA A 1 89 ? 0.425 -2.178 -4.839 1.00 96.12 89 ALA A C 1
ATOM 691 O O . ALA A 1 89 ? -0.469 -1.449 -5.263 1.00 96.12 89 ALA A O 1
ATOM 692 N N . GLY A 1 90 ? 1.706 -1.859 -4.939 1.00 93.81 90 GLY A N 1
ATOM 693 C CA . GLY A 1 90 ? 2.150 -0.620 -5.560 1.00 93.81 90 GLY A CA 1
ATOM 694 C C . GLY A 1 90 ? 3.547 -0.729 -6.129 1.00 93.81 90 GLY A C 1
ATOM 695 O O . GLY A 1 90 ? 4.263 -1.697 -5.890 1.00 93.81 90 GLY A O 1
ATOM 696 N N . TRP A 1 91 ? 3.902 0.272 -6.915 1.00 91.12 91 TRP A N 1
ATOM 697 C CA . TRP A 1 91 ? 5.200 0.398 -7.564 1.00 91.12 91 TRP A CA 1
ATOM 698 C C . TRP A 1 91 ? 5.925 1.635 -7.051 1.00 91.12 91 TRP A C 1
ATOM 700 O O . TRP A 1 91 ? 5.299 2.656 -6.739 1.00 91.12 91 TRP A O 1
ATOM 710 N N . CYS A 1 92 ? 7.242 1.528 -6.965 1.00 89.12 92 CYS A N 1
ATOM 711 C CA . CYS A 1 92 ? 8.110 2.613 -6.554 1.00 89.12 92 CYS A CA 1
ATOM 712 C C . CYS A 1 92 ? 8.953 3.126 -7.727 1.00 89.12 92 CYS A C 1
ATOM 714 O O . CYS A 1 92 ? 9.125 2.424 -8.726 1.00 89.12 92 CYS A O 1
ATOM 716 N N . ASP A 1 93 ? 9.472 4.349 -7.606 1.00 84.50 93 ASP A N 1
ATOM 717 C CA . ASP A 1 93 ? 10.288 4.974 -8.651 1.00 84.50 93 ASP A CA 1
ATOM 718 C C . ASP A 1 93 ? 11.520 4.129 -9.016 1.00 84.50 93 ASP A C 1
ATOM 720 O O . ASP A 1 93 ? 11.801 3.994 -10.201 1.00 84.50 93 ASP A O 1
ATOM 724 N N . SER A 1 94 ? 12.096 3.397 -8.056 1.00 86.06 94 SER A N 1
ATOM 725 C CA . SER A 1 94 ? 13.176 2.412 -8.230 1.00 86.06 94 SER A CA 1
ATOM 726 C C . SER A 1 94 ? 12.884 1.260 -9.203 1.00 86.06 94 SER A C 1
ATOM 728 O O . SER A 1 94 ? 13.755 0.423 -9.441 1.00 86.06 94 SER A O 1
ATOM 730 N N . GLY A 1 95 ? 11.650 1.136 -9.701 1.00 86.12 95 GLY A N 1
ATOM 731 C CA . GLY A 1 95 ? 11.183 -0.010 -10.482 1.00 86.12 95 GLY A CA 1
ATOM 732 C C . GLY A 1 95 ? 10.791 -1.219 -9.627 1.00 86.12 95 GLY A C 1
ATOM 733 O O . GLY A 1 95 ? 10.460 -2.278 -10.161 1.00 86.12 95 GLY A O 1
ATOM 734 N N . SER A 1 96 ? 10.803 -1.096 -8.299 1.00 91.19 96 SER A N 1
ATOM 735 C CA . SER A 1 96 ? 10.336 -2.161 -7.409 1.00 91.19 96 SER A CA 1
ATOM 736 C C . SER A 1 96 ? 8.813 -2.187 -7.300 1.00 91.19 96 SER A C 1
ATOM 738 O O . SER A 1 96 ? 8.161 -1.147 -7.241 1.00 91.19 96 SER A O 1
ATOM 740 N N . ILE A 1 97 ? 8.247 -3.387 -7.194 1.00 94.06 97 ILE A N 1
ATOM 741 C CA . ILE A 1 97 ? 6.854 -3.617 -6.804 1.00 94.06 97 ILE A CA 1
ATOM 742 C C . ILE A 1 97 ? 6.829 -4.094 -5.355 1.00 94.06 97 ILE A C 1
ATOM 744 O O . ILE A 1 97 ? 7.626 -4.942 -4.947 1.00 94.06 97 ILE A O 1
ATOM 748 N N . PHE A 1 98 ? 5.881 -3.577 -4.587 1.00 96.25 98 PHE A N 1
ATOM 749 C CA . PHE A 1 98 ? 5.611 -3.983 -3.220 1.00 96.25 98 PHE A CA 1
ATOM 750 C C . PHE A 1 98 ? 4.198 -4.540 -3.091 1.00 96.25 98 PHE A C 1
ATOM 752 O O . PHE A 1 98 ? 3.257 -3.997 -3.667 1.00 96.25 98 PHE A O 1
ATOM 759 N N . VAL A 1 99 ? 4.049 -5.600 -2.297 1.00 97.44 99 VAL A N 1
ATOM 760 C CA . VAL A 1 99 ? 2.758 -6.160 -1.884 1.00 97.44 99 VAL A CA 1
ATOM 761 C C . VAL A 1 99 ? 2.711 -6.210 -0.364 1.00 97.44 99 VAL A C 1
ATOM 763 O O . VAL A 1 99 ? 3.521 -6.892 0.267 1.00 97.44 99 VAL A O 1
ATOM 766 N N . ALA A 1 100 ? 1.761 -5.489 0.217 1.00 96.56 100 ALA A N 1
ATOM 767 C CA . ALA A 1 100 ? 1.517 -5.421 1.644 1.00 96.56 100 ALA A CA 1
ATOM 768 C C . ALA A 1 100 ? 0.252 -6.202 2.021 1.00 96.56 100 ALA A C 1
ATOM 770 O O . ALA A 1 100 ? -0.764 -6.114 1.334 1.00 96.56 100 ALA A O 1
ATOM 771 N N . ASP A 1 101 ? 0.326 -6.938 3.125 1.00 96.50 101 ASP A N 1
ATOM 772 C CA . ASP A 1 101 ? -0.787 -7.689 3.720 1.00 96.50 101 ASP A CA 1
ATOM 773 C C . ASP A 1 101 ? -1.089 -7.106 5.110 1.00 96.50 101 ASP A C 1
ATOM 775 O O . ASP A 1 101 ? -0.161 -6.764 5.855 1.00 96.50 101 ASP A O 1
ATOM 779 N N . VAL A 1 102 ? -2.370 -6.979 5.452 1.00 95.38 102 VAL A N 1
ATOM 780 C CA . VAL A 1 102 ? -2.879 -6.345 6.678 1.00 95.38 102 VAL A CA 1
ATOM 781 C C . VAL A 1 102 ? -3.942 -7.250 7.308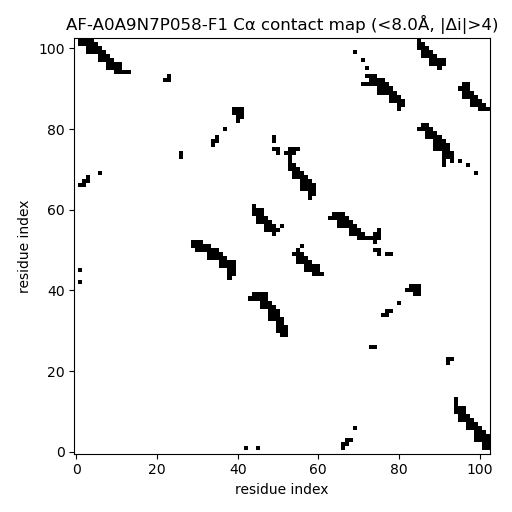 1.00 95.38 102 VAL A C 1
ATOM 783 O O . VAL A 1 102 ? -4.767 -7.817 6.590 1.00 95.38 102 VAL A O 1
ATOM 786 N N . PHE A 1 103 ? -3.911 -7.390 8.638 1.00 85.69 103 PHE A N 1
ATOM 787 C CA . PHE A 1 103 ? -4.859 -8.188 9.427 1.00 85.69 103 PHE A CA 1
ATOM 788 C C . PHE A 1 103 ? -5.755 -7.338 10.328 1.00 85.69 103 PHE A C 1
ATOM 790 O O . PHE A 1 103 ? -5.350 -6.202 10.668 1.00 85.69 103 PHE A O 1
#

Organism: Striga hermonthica (NCBI:txid68872)

Mean predicted aligned error: 5.86 Å

Radius of gyration: 13.96 Å; Cα contacts (8 Å, |Δi|>4): 220; chains: 1; bounding box: 31×24×38 Å

Foldseek 3Di:
DKDWDDKDKDADDPVVPPDQDPVLPDPPDQWQDFPDKDAFLVDRQWMWTFRGRQWTWIDRPVVPGTDDIDHDPAGFPDWDADNNAGWIWTAHSNRMIMIIHMD

pLDDT: mean 86.46, std 14.0, range [47.84, 97.44]